Protein AF-A0A529M0B2-F1 (afdb_monomer)

Radius of gyration: 31.87 Å; Cα contacts (8 Å, |Δi|>4): 36; chains: 1; bounding box: 82×47×71 Å

Secondary structure (DSSP, 8-state):
-HHHHHHHHHHHTTS-------HHHHHHHHHHHHHHHHHHHHHHHHHHHHHHHHHHTB---TTSSS-GGGGGGGB-TTHHHHHHHH-HHHHHHHHHHHHHHHHHHHHHHH-

Sequence (111 aa):
MSAVTAMTSKDEMKAVGAKPVSRDEGARLGFRLTLPAQILVLFISAFPLLMQLYISVTDWSPLSGTGWWNAWSMWNSFANYTDLAADARFWSALKRTVIVMIVCVPAEFLL

Foldseek 3Di:
DPPVVVVVVVVVVVPPPPPPPPVVVVVVVVCVVCVVVVVVVCCVPVVVVVLCVLLQQFPDDPPPPDDSVPRVVRGDRNPSVVVLVPDPVNVVVVVVVVVCCVVVVVVVVVD

Solvent-accessible surface area (backbone atoms only — not comparable to full-atom values): 6600 Å² total; per-residue (Å²): 126,74,71,64,64,59,50,54,57,60,58,59,68,65,65,79,62,76,73,74,76,52,70,63,58,56,52,53,50,54,47,63,70,43,43,66,58,50,51,49,56,48,44,72,51,48,51,56,52,53,50,51,54,60,41,58,44,22,76,56,47,96,82,66,84,56,62,74,90,59,29,73,84,38,58,45,87,44,46,63,55,56,54,52,72,70,34,65,65,52,54,54,51,51,51,51,53,50,50,48,49,66,50,49,56,56,50,66,74,73,109

pLDDT: mean 84.33, std 17.37, range [43.88, 98.06]

Mean predicted aligned error: 12.14 Å

Structure (mmCIF, N/CA/C/O backbone):
data_AF-A0A529M0B2-F1
#
_entry.id   AF-A0A529M0B2-F1
#
loop_
_atom_site.group_PDB
_atom_site.id
_atom_site.type_symbol
_atom_site.label_atom_id
_atom_site.label_alt_id
_atom_site.label_comp_id
_atom_site.label_asym_id
_atom_site.label_entity_id
_atom_site.label_seq_id
_atom_site.pdbx_PDB_ins_code
_atom_site.Cartn_x
_atom_site.Cartn_y
_atom_site.Cartn_z
_atom_site.occupancy
_atom_site.B_iso_or_equiv
_atom_site.auth_seq_id
_atom_site.auth_comp_id
_atom_site.auth_asym_id
_atom_site.auth_atom_id
_atom_site.pdbx_PDB_model_num
ATOM 1 N N . MET A 1 1 ? -63.550 13.659 53.365 1.00 49.03 1 MET A N 1
ATOM 2 C CA . MET A 1 1 ? -62.137 13.400 53.721 1.00 49.03 1 MET A CA 1
ATOM 3 C C . MET A 1 1 ? -61.489 12.286 52.885 1.00 49.03 1 MET A C 1
ATO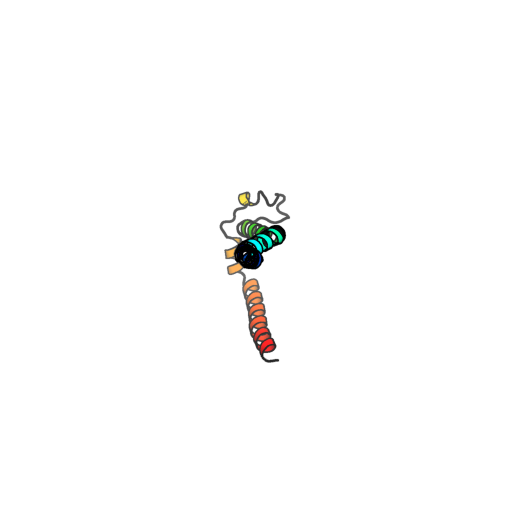M 5 O O . MET A 1 1 ? -60.309 12.408 52.614 1.00 49.03 1 MET A O 1
ATOM 9 N N . SER A 1 2 ? -62.208 11.259 52.400 1.00 54.31 2 SER A N 1
ATOM 10 C CA . SER A 1 2 ? -61.583 10.113 51.689 1.00 54.31 2 SER A CA 1
ATOM 11 C C . SER A 1 2 ? -61.277 10.284 50.191 1.00 54.31 2 SER A C 1
ATOM 13 O O . SER A 1 2 ? -60.594 9.441 49.621 1.00 54.31 2 SER A O 1
ATOM 15 N N . ALA A 1 3 ? -61.758 11.342 49.530 1.00 49.34 3 ALA A N 1
ATOM 16 C CA . ALA A 1 3 ? -61.516 11.545 48.092 1.00 49.34 3 ALA A CA 1
ATOM 17 C C . ALA A 1 3 ? -60.148 12.188 47.787 1.00 49.34 3 ALA A C 1
ATOM 19 O O . ALA A 1 3 ? -59.592 11.969 46.717 1.00 49.34 3 ALA A O 1
ATOM 20 N N . VAL A 1 4 ? -59.585 12.941 48.740 1.00 50.78 4 VAL A N 1
ATOM 21 C CA . VAL A 1 4 ? -58.299 13.639 48.569 1.00 50.78 4 VAL A CA 1
ATOM 22 C C . VAL A 1 4 ? -57.127 12.659 48.691 1.00 50.78 4 VAL A C 1
ATOM 24 O O . VAL A 1 4 ? -56.188 12.727 47.910 1.00 50.78 4 VAL A O 1
ATOM 27 N N . THR A 1 5 ? -57.221 11.671 49.586 1.00 51.66 5 THR A N 1
ATOM 28 C CA . THR A 1 5 ? -56.165 10.667 49.819 1.00 51.66 5 THR A CA 1
ATOM 29 C C . THR A 1 5 ? -56.001 9.674 48.658 1.00 51.66 5 THR A C 1
ATOM 31 O O . THR A 1 5 ? -54.904 9.177 48.421 1.00 51.66 5 THR A O 1
ATOM 34 N N . ALA A 1 6 ? -57.067 9.405 47.895 1.00 50.69 6 ALA A N 1
ATOM 35 C CA . ALA A 1 6 ? -57.019 8.512 46.732 1.00 50.69 6 ALA A CA 1
ATOM 36 C C . ALA A 1 6 ? -56.411 9.174 45.480 1.00 50.69 6 ALA A C 1
ATOM 38 O O . ALA A 1 6 ? -55.880 8.480 44.612 1.00 50.69 6 ALA A O 1
ATOM 39 N N . MET A 1 7 ? -56.469 10.507 45.389 1.00 49.72 7 MET A N 1
ATOM 40 C CA . MET A 1 7 ? -55.897 11.269 44.275 1.00 49.72 7 MET A CA 1
ATOM 41 C C . MET A 1 7 ? -54.367 11.345 44.386 1.00 49.72 7 MET A C 1
ATOM 43 O O . MET A 1 7 ? -53.673 11.084 43.408 1.00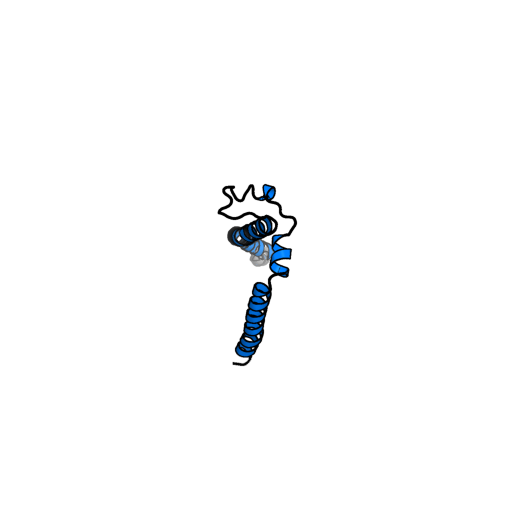 49.72 7 MET A O 1
ATOM 47 N N . THR A 1 8 ? -53.836 11.542 45.599 1.00 53.09 8 THR A N 1
ATOM 48 C CA . THR A 1 8 ? -52.386 11.611 45.852 1.00 53.09 8 THR A CA 1
ATOM 49 C C . THR A 1 8 ? -51.665 10.303 45.509 1.00 53.09 8 THR A C 1
ATOM 51 O O . THR A 1 8 ? -50.601 10.321 44.902 1.00 53.09 8 THR A O 1
ATOM 54 N N . SER A 1 9 ? -52.272 9.147 45.802 1.00 52.34 9 SER A N 1
ATOM 55 C CA . SER A 1 9 ? -51.665 7.836 45.513 1.00 52.34 9 SER A CA 1
ATOM 56 C C . SER A 1 9 ? -51.576 7.528 44.011 1.00 52.34 9 SER A C 1
ATOM 58 O O . SER A 1 9 ? -50.637 6.866 43.566 1.00 52.34 9 SER A O 1
ATOM 60 N N . LYS A 1 10 ? -52.525 8.028 43.2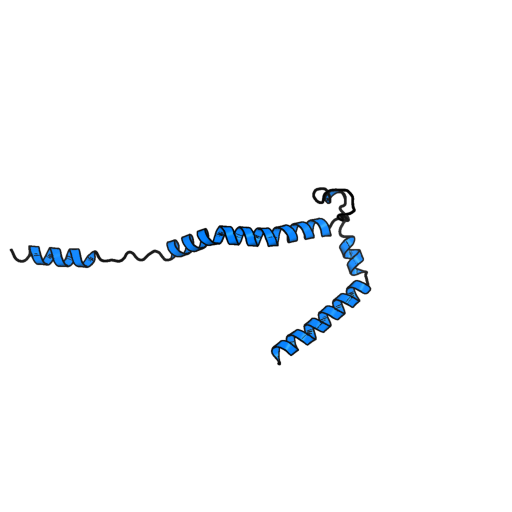08 1.00 50.09 10 LYS A N 1
ATOM 61 C CA . LYS A 1 10 ? -52.569 7.779 41.760 1.00 50.09 10 LYS A CA 1
ATOM 62 C C . LYS A 1 10 ? -51.620 8.689 40.980 1.00 50.09 10 LYS A C 1
ATOM 64 O O . LYS A 1 10 ? -51.096 8.266 39.947 1.00 50.09 10 LYS A O 1
ATOM 69 N N . ASP A 1 11 ? -51.377 9.890 41.496 1.00 50.28 11 ASP A N 1
ATOM 70 C CA . ASP A 1 11 ? -50.427 10.840 40.921 1.00 50.28 11 ASP A CA 1
ATOM 71 C C . ASP A 1 11 ? -48.975 10.502 41.298 1.00 50.28 11 ASP A C 1
ATOM 73 O O . ASP A 1 11 ? -48.092 10.581 40.443 1.00 50.28 11 ASP A O 1
ATOM 77 N N . GLU A 1 12 ? -48.720 10.000 42.513 1.00 50.00 12 GLU A N 1
ATOM 78 C CA . GLU A 1 12 ? -47.372 9.571 42.918 1.00 50.00 12 GLU A CA 1
ATOM 79 C C . GLU A 1 12 ? -46.920 8.270 42.235 1.00 50.00 12 GLU A C 1
ATOM 81 O O . GLU A 1 12 ? -45.756 8.143 41.848 1.00 50.00 12 GLU A O 1
ATOM 86 N N . MET A 1 13 ? -47.831 7.324 41.973 1.00 46.19 13 MET A N 1
ATOM 87 C CA . MET A 1 13 ? -47.474 6.062 41.304 1.00 46.19 13 MET A CA 1
ATOM 88 C C . MET A 1 13 ? -47.154 6.235 39.807 1.00 46.19 13 MET A C 1
ATOM 90 O O . MET A 1 13 ? -46.576 5.347 39.182 1.00 46.19 13 MET A O 1
ATOM 94 N N . LYS A 1 14 ? -47.483 7.394 39.222 1.00 43.88 14 LYS A N 1
ATOM 95 C CA . LYS A 1 14 ? -47.174 7.735 37.825 1.00 43.88 14 LYS A CA 1
ATOM 96 C C . LYS A 1 14 ? -45.766 8.320 37.642 1.00 43.88 14 LYS A C 1
ATOM 98 O O . LYS A 1 14 ? -45.311 8.455 36.508 1.00 43.88 14 LYS A O 1
ATOM 103 N N . ALA A 1 15 ? -45.081 8.660 38.737 1.00 47.47 15 ALA A N 1
ATOM 104 C CA . ALA A 1 15 ? -43.808 9.379 38.719 1.00 47.47 15 ALA A CA 1
ATOM 105 C C . ALA A 1 15 ? -42.561 8.476 38.726 1.00 47.47 15 ALA A C 1
ATOM 107 O O . ALA A 1 15 ? -41.457 8.972 38.514 1.00 47.47 15 ALA A O 1
ATOM 108 N N . VAL A 1 16 ? -42.703 7.152 38.865 1.00 51.00 16 VAL A N 1
ATOM 109 C CA . VAL A 1 16 ? -41.588 6.197 38.675 1.00 51.00 16 VAL A CA 1
ATOM 110 C C . VAL A 1 16 ? -41.483 5.799 37.197 1.00 51.00 16 VAL A C 1
ATOM 112 O O . VAL A 1 16 ? -41.287 4.646 36.822 1.00 51.00 16 VAL A O 1
ATOM 115 N N . GLY A 1 17 ? -41.647 6.778 36.310 1.00 50.19 17 GLY A N 1
ATOM 116 C CA . GLY A 1 17 ? -41.242 6.646 34.923 1.00 50.19 17 GLY A CA 1
ATOM 117 C C . GLY A 1 17 ? -39.728 6.750 34.888 1.00 50.19 17 GLY A C 1
ATOM 118 O O . GLY A 1 17 ? -39.199 7.857 34.810 1.00 50.19 17 GLY A O 1
ATOM 119 N N . ALA A 1 18 ? -39.028 5.617 34.979 1.00 57.00 18 ALA A N 1
ATOM 120 C CA . ALA A 1 18 ? -37.622 5.553 34.612 1.00 57.00 18 ALA A CA 1
ATOM 121 C C . ALA A 1 18 ? -37.503 6.167 33.212 1.00 57.00 18 ALA A C 1
ATOM 123 O O . ALA A 1 18 ? -37.961 5.576 32.233 1.00 57.00 18 ALA A O 1
ATOM 124 N N . LYS A 1 19 ? -36.990 7.405 33.140 1.00 55.16 19 LYS A N 1
ATOM 125 C CA . LYS A 1 19 ? -36.764 8.113 31.879 1.00 55.16 19 LYS A CA 1
ATOM 126 C C . LYS A 1 19 ? -35.983 7.143 30.998 1.00 55.16 19 LYS A C 1
ATOM 128 O O . LYS A 1 19 ? -34.892 6.745 31.415 1.00 55.16 19 LYS A O 1
ATOM 133 N N . PRO A 1 20 ? -36.518 6.711 29.844 1.00 52.41 20 PRO A N 1
ATOM 134 C CA . PRO A 1 20 ? -35.763 5.840 28.969 1.00 52.41 20 PRO A CA 1
ATOM 135 C C . PRO A 1 20 ? -34.519 6.633 28.589 1.00 52.41 20 PRO A C 1
ATOM 137 O O . PRO A 1 20 ? -34.637 7.679 27.950 1.00 52.41 20 PRO A O 1
ATOM 140 N N . VAL A 1 21 ? -33.346 6.191 29.056 1.00 60.59 21 VAL A N 1
ATOM 141 C CA . VAL A 1 21 ? -32.064 6.703 28.568 1.00 60.59 21 VAL A CA 1
ATOM 142 C C . VAL A 1 21 ? -32.175 6.614 27.057 1.00 60.59 21 VAL A C 1
ATOM 144 O O . VAL A 1 21 ? -32.362 5.521 26.512 1.00 60.59 21 VAL A O 1
ATOM 147 N N . SER A 1 22 ? -32.216 7.770 26.397 1.00 65.94 22 SER A N 1
ATOM 148 C CA . SER A 1 22 ? -32.424 7.815 24.961 1.00 65.94 22 SER A CA 1
ATOM 149 C C . SER A 1 22 ? -31.299 6.980 24.346 1.00 65.94 22 SER A C 1
ATOM 151 O O . SER A 1 22 ? -30.126 7.169 24.671 1.00 65.94 22 SER A O 1
ATOM 153 N N . ARG A 1 23 ? -31.635 5.973 23.527 1.00 65.50 23 ARG A N 1
ATOM 154 C CA . ARG A 1 23 ? -30.631 5.100 22.881 1.00 65.50 23 ARG A CA 1
ATOM 155 C C . ARG A 1 23 ? -29.519 5.921 22.198 1.00 65.50 23 ARG A C 1
ATOM 157 O O . ARG A 1 23 ? -28.372 5.481 22.154 1.00 65.50 23 ARG A O 1
ATOM 164 N N . ASP A 1 24 ? -29.859 7.131 21.756 1.00 69.31 24 ASP A N 1
ATOM 165 C CA . ASP A 1 24 ? -28.960 8.131 21.179 1.00 69.31 24 ASP A CA 1
ATOM 166 C C . ASP A 1 24 ? -27.884 8.661 22.136 1.00 69.31 24 ASP A C 1
ATOM 168 O O . ASP A 1 24 ? -26.745 8.860 21.713 1.00 69.31 24 ASP A O 1
ATOM 172 N N . GLU A 1 25 ? -28.187 8.888 23.416 1.00 71.44 25 GLU A N 1
ATOM 173 C CA . GLU A 1 25 ? -27.191 9.360 24.387 1.00 71.44 25 GLU A CA 1
ATOM 174 C C . GLU A 1 25 ? -26.133 8.290 24.664 1.00 71.44 25 GLU A C 1
ATOM 176 O O . GLU A 1 25 ? -24.939 8.593 24.663 1.00 71.44 25 GLU A O 1
ATOM 181 N N . GLY A 1 26 ? -26.552 7.029 24.806 1.00 74.00 26 GLY A N 1
ATOM 182 C CA . GLY A 1 26 ? -25.638 5.896 24.969 1.00 74.00 26 GLY A CA 1
ATOM 183 C C . GLY A 1 26 ? -24.718 5.706 23.758 1.00 74.00 26 GLY A C 1
ATOM 184 O O . GLY A 1 26 ? -23.506 5.558 23.919 1.00 74.00 26 GLY A O 1
ATOM 185 N N . ALA A 1 27 ? -25.264 5.791 22.540 1.00 75.38 27 ALA A N 1
ATOM 186 C CA . ALA A 1 27 ? -24.482 5.700 21.305 1.00 75.38 27 ALA A CA 1
ATOM 187 C C . ALA A 1 27 ? -23.493 6.871 21.148 1.00 75.38 27 ALA A C 1
ATOM 189 O O . ALA A 1 27 ? -22.332 6.666 20.794 1.00 75.38 27 ALA A O 1
ATOM 190 N N . ARG A 1 28 ? -23.915 8.102 21.470 1.00 74.56 28 ARG A N 1
ATOM 191 C CA . ARG A 1 28 ? -23.055 9.298 21.432 1.00 74.56 28 ARG A CA 1
ATOM 192 C C . ARG A 1 28 ? -21.932 9.248 22.465 1.00 74.56 28 ARG A C 1
ATOM 194 O O . ARG A 1 28 ? -20.825 9.698 22.170 1.00 74.56 28 ARG A O 1
ATOM 201 N N . LEU A 1 29 ? -22.197 8.711 23.655 1.00 77.44 29 LEU A N 1
ATOM 202 C CA . LEU A 1 29 ? -21.181 8.500 24.687 1.00 77.44 29 LEU A CA 1
ATOM 203 C C . LEU A 1 29 ? -20.181 7.421 24.256 1.00 77.44 29 LEU A C 1
ATOM 205 O O . LEU A 1 29 ? -18.980 7.675 24.288 1.00 77.44 29 LEU A O 1
ATOM 209 N N . GLY A 1 30 ? -20.654 6.275 23.754 1.00 81.81 30 GLY A N 1
ATOM 210 C CA . GLY A 1 30 ? -19.787 5.223 23.210 1.00 81.81 30 GLY A CA 1
ATOM 211 C C . GLY A 1 30 ? -18.905 5.712 22.055 1.00 81.81 30 GLY A C 1
ATOM 212 O O . GLY A 1 30 ? -17.708 5.421 22.013 1.00 81.81 30 GLY A O 1
ATOM 213 N N . PHE A 1 31 ? -19.453 6.535 21.160 1.00 85.06 31 PHE A N 1
ATOM 214 C CA . PHE A 1 31 ? -18.690 7.144 20.071 1.00 85.06 31 PHE A CA 1
ATOM 215 C C . PHE A 1 31 ? -17.612 8.112 20.578 1.00 85.06 31 PHE A C 1
ATOM 217 O O . PHE A 1 31 ? -16.463 8.030 20.160 1.00 85.06 31 PHE A O 1
ATOM 224 N N . ARG A 1 32 ? -17.932 8.993 21.533 1.00 87.81 32 ARG A N 1
ATOM 225 C CA . ARG A 1 32 ? -16.952 9.930 22.120 1.00 87.81 32 ARG A CA 1
ATOM 226 C C . ARG A 1 32 ? -15.830 9.231 22.879 1.00 87.81 32 ARG A C 1
ATOM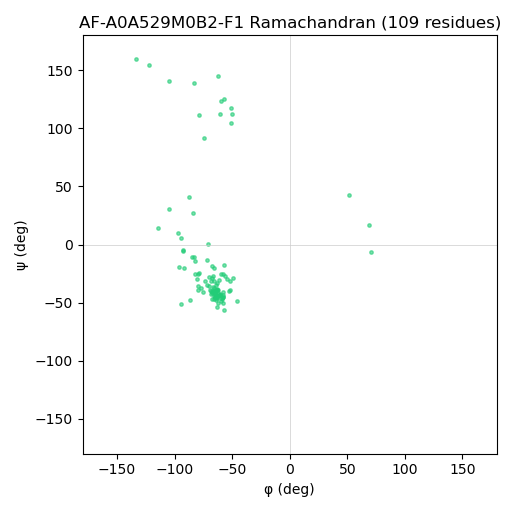 228 O O . ARG A 1 32 ? -14.699 9.704 22.843 1.00 87.81 32 ARG A O 1
ATOM 235 N N . LEU A 1 33 ? -16.135 8.117 23.538 1.00 91.19 33 LEU A N 1
ATOM 236 C CA . LEU A 1 33 ? -15.144 7.328 24.271 1.00 91.19 33 LEU A CA 1
ATOM 237 C C . LEU A 1 33 ? -14.215 6.542 23.335 1.00 91.19 33 LEU A C 1
ATOM 239 O O . LEU A 1 33 ? -13.047 6.350 23.659 1.00 91.19 33 LEU A O 1
ATOM 243 N N . THR A 1 34 ? -14.704 6.121 22.166 1.00 93.44 34 THR A N 1
ATOM 244 C CA . THR A 1 34 ? -13.910 5.370 21.173 1.00 93.44 34 THR A CA 1
ATOM 245 C C . THR A 1 34 ? -13.217 6.257 20.141 1.00 93.44 34 THR A C 1
ATOM 247 O O . THR A 1 34 ? -12.221 5.838 19.555 1.00 93.44 34 THR A O 1
ATOM 250 N N . LEU A 1 35 ? -13.679 7.496 19.961 1.00 93.62 35 LEU A N 1
ATOM 251 C CA . LEU A 1 35 ? -13.098 8.501 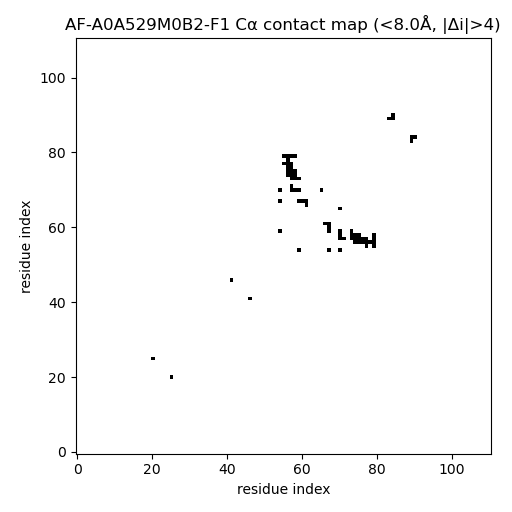19.070 1.00 93.62 35 LEU A CA 1
ATOM 252 C C . LEU A 1 35 ? -11.565 8.636 19.159 1.00 93.62 35 LEU A C 1
ATOM 254 O O . LEU A 1 35 ? -10.931 8.596 18.106 1.00 93.62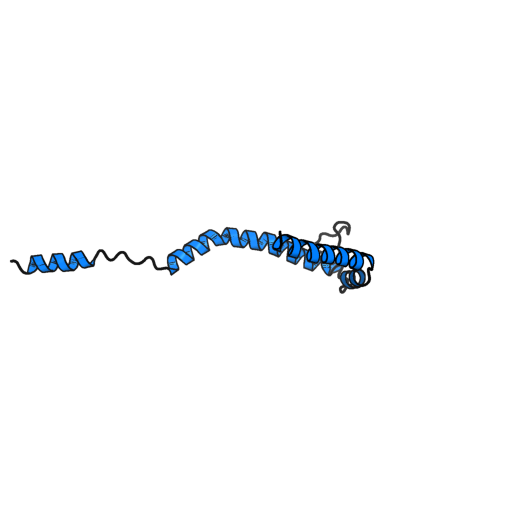 35 LEU A O 1
ATOM 258 N N . PRO A 1 36 ? -10.923 8.755 20.341 1.00 93.81 36 PRO A N 1
ATOM 259 C CA . PRO A 1 36 ? -9.464 8.876 20.402 1.00 93.81 36 PRO A CA 1
ATOM 260 C C . PRO A 1 36 ? -8.749 7.630 19.863 1.00 93.81 36 PRO A C 1
ATOM 262 O O . PRO A 1 36 ? -7.761 7.753 19.141 1.00 93.81 36 PRO A O 1
ATOM 265 N N . ALA A 1 37 ? -9.275 6.435 20.148 1.00 95.69 37 ALA A N 1
ATOM 266 C CA . ALA A 1 37 ? -8.735 5.192 19.608 1.00 95.69 37 ALA A CA 1
ATOM 267 C C . ALA A 1 37 ? -8.945 5.101 18.088 1.00 95.69 37 ALA A C 1
ATOM 269 O O . ALA A 1 37 ? -8.031 4.713 17.367 1.00 95.69 37 ALA A O 1
ATOM 270 N N . GLN A 1 38 ? -10.114 5.511 17.587 1.00 95.56 38 GLN A N 1
ATOM 271 C CA . GLN A 1 38 ? -10.405 5.544 16.150 1.00 95.56 38 GLN A CA 1
ATOM 272 C C . GLN A 1 38 ? -9.476 6.502 15.402 1.00 95.56 38 GLN A C 1
ATOM 274 O O . GLN A 1 38 ? -8.919 6.121 14.378 1.00 95.56 38 GLN A O 1
ATOM 279 N N . ILE A 1 39 ? -9.270 7.715 15.925 1.00 96.75 39 ILE A N 1
ATOM 280 C CA . ILE A 1 39 ? -8.351 8.699 15.338 1.00 96.75 39 ILE A CA 1
ATOM 281 C C . ILE A 1 39 ? -6.930 8.143 15.320 1.00 96.75 39 ILE A C 1
ATOM 283 O O . ILE A 1 39 ? -6.251 8.266 14.306 1.00 96.75 39 ILE A O 1
ATOM 287 N N . LEU A 1 40 ? -6.489 7.503 16.406 1.00 96.81 40 LEU A N 1
ATOM 288 C CA . LEU A 1 40 ? -5.162 6.903 16.468 1.00 96.81 40 LEU A CA 1
ATOM 289 C C . LEU A 1 40 ? -4.997 5.790 15.426 1.00 96.81 40 LEU A C 1
ATOM 291 O O . LEU A 1 40 ? -4.037 5.825 14.664 1.00 96.81 40 LEU A O 1
ATOM 295 N N . VAL A 1 41 ? -5.938 4.841 15.352 1.00 96.75 41 VAL A N 1
ATOM 296 C CA . VAL A 1 41 ? -5.913 3.738 14.372 1.00 96.75 41 VAL A CA 1
ATOM 297 C C . VAL A 1 41 ? -5.940 4.274 12.941 1.00 96.75 41 VAL A C 1
ATOM 299 O O . VAL A 1 41 ? -5.182 3.815 12.084 1.00 96.75 41 VAL A O 1
ATOM 302 N N . LEU A 1 42 ? -6.782 5.271 12.678 1.00 96.81 42 LEU A N 1
ATOM 303 C CA . LEU A 1 42 ? -6.867 5.911 11.372 1.00 96.81 42 LEU A CA 1
ATOM 304 C C . LEU A 1 42 ? -5.570 6.649 11.035 1.00 96.81 42 LEU A C 1
ATOM 306 O O . LEU A 1 42 ? -5.086 6.533 9.918 1.00 96.81 42 LEU A O 1
ATOM 310 N N . PHE A 1 43 ? -4.960 7.343 11.993 1.00 97.56 43 PHE A N 1
ATOM 311 C CA . PHE A 1 43 ? -3.687 8.022 11.787 1.00 97.56 43 PHE A CA 1
ATOM 312 C C . PHE A 1 43 ? -2.564 7.029 11.475 1.00 97.56 43 PHE A C 1
ATOM 314 O O . PHE A 1 43 ? -1.926 7.159 10.436 1.00 97.56 43 PHE A O 1
ATOM 321 N N . ILE A 1 44 ? -2.350 6.004 12.308 1.00 97.06 44 ILE A N 1
ATOM 322 C CA . ILE A 1 44 ? -1.246 5.045 12.110 1.00 97.06 44 ILE A CA 1
ATOM 323 C C . ILE A 1 44 ? -1.397 4.197 10.843 1.00 97.06 44 ILE A C 1
ATOM 325 O O . ILE A 1 44 ? -0.410 3.632 10.391 1.00 97.06 44 ILE A O 1
ATOM 329 N N . SER A 1 45 ? -2.605 4.079 10.285 1.00 96.94 45 SER A N 1
ATOM 330 C CA . SER A 1 45 ? -2.853 3.349 9.037 1.00 96.94 45 SER A CA 1
ATOM 331 C C . SER A 1 45 ? -2.825 4.274 7.823 1.00 96.94 45 SER A C 1
ATOM 333 O O . SER A 1 45 ? -2.085 4.025 6.877 1.00 96.94 45 SER A O 1
ATOM 335 N N . ALA A 1 46 ? -3.577 5.375 7.846 1.00 97.50 46 ALA A N 1
ATOM 336 C CA . ALA A 1 46 ? -3.674 6.290 6.716 1.00 97.50 46 ALA A CA 1
ATOM 337 C C . ALA A 1 46 ? -2.373 7.062 6.484 1.00 97.50 46 ALA A C 1
ATOM 339 O O . ALA A 1 46 ? -1.977 7.242 5.336 1.00 97.50 46 ALA A O 1
ATOM 340 N N . PHE A 1 47 ? -1.683 7.490 7.546 1.00 96.69 47 PHE A N 1
ATOM 341 C CA . PHE A 1 47 ? -0.435 8.240 7.414 1.00 96.69 47 PHE A CA 1
ATOM 342 C C . PHE A 1 47 ? 0.639 7.481 6.613 1.00 96.69 47 PHE A C 1
ATOM 344 O O . PHE A 1 47 ? 1.086 8.024 5.599 1.00 96.69 47 PHE A O 1
ATOM 351 N N . PRO A 1 48 ? 1.046 6.244 6.977 1.00 96.06 48 PRO A N 1
ATOM 352 C CA . PRO A 1 48 ? 2.044 5.523 6.193 1.00 96.06 48 PRO A CA 1
ATOM 353 C C . PRO A 1 48 ? 1.536 5.160 4.796 1.00 96.06 48 PRO A C 1
ATOM 355 O O . PRO A 1 48 ? 2.332 5.166 3.866 1.00 96.06 48 PRO A O 1
ATOM 358 N N . LEU A 1 49 ? 0.236 4.906 4.606 1.00 96.81 49 LEU A N 1
ATOM 359 C CA . LEU A 1 49 ? -0.321 4.638 3.275 1.00 96.81 49 LEU A CA 1
ATOM 360 C C . LEU A 1 49 ? -0.199 5.849 2.343 1.00 96.81 49 LEU A C 1
ATOM 362 O O . LEU A 1 49 ? 0.238 5.708 1.202 1.00 96.81 49 LEU A O 1
ATOM 366 N N . LEU A 1 50 ? -0.549 7.042 2.828 1.00 96.12 50 LEU A N 1
ATOM 367 C CA . LEU A 1 50 ? -0.428 8.282 2.059 1.00 96.12 50 LEU A CA 1
ATOM 368 C C . LEU A 1 50 ? 1.035 8.622 1.774 1.00 96.12 50 LEU A C 1
ATOM 370 O O . LEU A 1 50 ? 1.366 9.029 0.663 1.00 96.12 50 LEU A O 1
ATOM 374 N N . MET A 1 51 ? 1.914 8.417 2.754 1.00 94.81 51 MET A N 1
ATOM 375 C CA . MET A 1 51 ? 3.353 8.616 2.594 1.00 94.81 51 MET A CA 1
ATOM 376 C C . MET A 1 51 ? 3.950 7.634 1.573 1.00 94.81 51 MET A C 1
ATOM 378 O O . MET A 1 51 ? 4.679 8.058 0.678 1.00 94.81 51 MET A O 1
ATOM 382 N N . GLN A 1 52 ? 3.574 6.354 1.633 1.00 94.44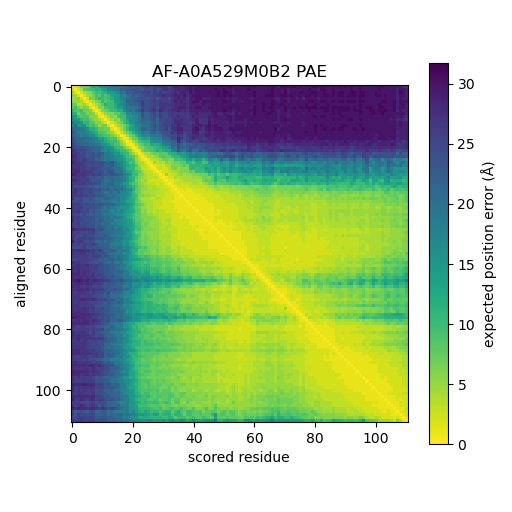 52 GLN A N 1
ATOM 383 C CA . GLN A 1 52 ? 3.989 5.336 0.668 1.00 94.44 52 GLN A CA 1
ATOM 384 C C . GLN A 1 52 ? 3.518 5.685 -0.747 1.00 94.44 52 GLN A C 1
ATOM 386 O O . GLN A 1 52 ? 4.289 5.557 -1.697 1.00 94.44 52 GLN A O 1
ATOM 391 N N . LEU A 1 53 ? 2.274 6.153 -0.892 1.00 94.50 53 LEU A N 1
ATOM 392 C CA . LEU A 1 53 ? 1.724 6.580 -2.177 1.00 94.50 53 LEU A CA 1
ATOM 393 C C . LEU A 1 53 ? 2.472 7.805 -2.715 1.00 94.50 53 LEU A C 1
ATOM 395 O O . LEU A 1 53 ? 2.873 7.808 -3.875 1.00 94.50 53 LEU A O 1
ATOM 399 N N . TYR A 1 54 ? 2.728 8.809 -1.877 1.00 93.75 54 TYR A N 1
ATOM 400 C CA . TYR A 1 54 ? 3.500 9.990 -2.264 1.00 93.75 54 TYR A CA 1
ATOM 401 C C . TYR A 1 54 ? 4.909 9.631 -2.753 1.00 93.75 54 TYR A C 1
ATOM 403 O O . TYR A 1 54 ? 5.327 10.107 -3.804 1.00 93.75 54 TYR A O 1
ATOM 411 N N . ILE A 1 55 ? 5.616 8.744 -2.047 1.00 94.19 55 ILE A N 1
ATOM 412 C CA . ILE A 1 55 ? 6.961 8.321 -2.454 1.00 94.19 55 ILE A CA 1
ATOM 413 C C . ILE A 1 55 ? 6.916 7.446 -3.710 1.00 94.19 55 ILE A C 1
ATOM 415 O O . ILE A 1 55 ? 7.785 7.577 -4.562 1.00 94.19 55 ILE A O 1
ATOM 419 N N . SER A 1 56 ? 5.900 6.594 -3.879 1.00 94.12 56 SER A N 1
ATOM 420 C CA . SER A 1 56 ? 5.822 5.655 -5.010 1.00 94.12 56 SER A CA 1
ATOM 421 C C . SER A 1 56 ? 5.808 6.310 -6.399 1.00 94.12 56 SER A C 1
ATOM 423 O O . SER A 1 56 ? 6.240 5.692 -7.371 1.00 94.12 56 SER A O 1
ATOM 425 N N . VAL A 1 57 ? 5.363 7.566 -6.496 1.00 94.12 57 VAL A N 1
ATOM 426 C CA . VAL A 1 57 ? 5.337 8.371 -7.735 1.00 94.12 57 VAL A CA 1
ATOM 427 C C . VAL A 1 57 ? 6.575 9.265 -7.902 1.00 94.12 57 VAL A C 1
ATOM 429 O O . VAL A 1 57 ? 6.657 10.076 -8.825 1.00 94.12 57 VAL A O 1
ATOM 432 N N . THR A 1 58 ? 7.544 9.129 -7.000 1.00 93.88 58 THR A N 1
ATOM 433 C CA . THR A 1 58 ? 8.816 9.857 -7.010 1.00 93.88 58 THR A CA 1
ATOM 434 C C . THR A 1 58 ? 9.979 8.873 -7.033 1.00 93.88 58 THR A C 1
ATOM 436 O O . THR A 1 58 ? 9.861 7.748 -6.556 1.00 93.88 58 THR A O 1
ATOM 439 N N . ASP A 1 59 ? 11.130 9.291 -7.545 1.00 92.69 59 ASP A N 1
ATOM 440 C CA . ASP A 1 59 ? 12.364 8.491 -7.528 1.00 92.69 59 ASP A CA 1
ATOM 441 C C . ASP A 1 59 ? 13.129 8.628 -6.191 1.00 92.69 59 ASP A C 1
ATOM 443 O O . ASP A 1 59 ? 14.356 8.569 -6.110 1.00 92.69 59 ASP A O 1
ATOM 447 N N . TRP A 1 60 ? 12.403 8.916 -5.108 1.00 94.62 60 TRP A N 1
ATOM 448 C CA . TRP A 1 60 ? 13.001 9.202 -3.812 1.00 94.62 60 TRP A CA 1
ATOM 449 C C . TRP A 1 60 ? 13.331 7.921 -3.044 1.00 94.62 60 TRP A C 1
ATOM 451 O O . TRP A 1 60 ? 12.528 6.993 -2.950 1.00 94.62 60 TRP A O 1
ATOM 461 N N . SER A 1 61 ? 14.492 7.919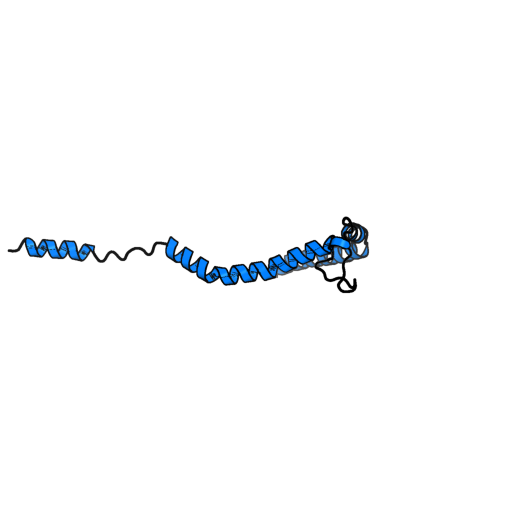 -2.393 1.00 89.94 61 SER A N 1
ATOM 462 C CA . SER A 1 61 ? 14.909 6.895 -1.443 1.00 89.94 61 SER A CA 1
ATOM 463 C C . SER A 1 61 ? 15.475 7.548 -0.176 1.00 89.94 61 SER A C 1
ATOM 465 O O . SER A 1 61 ? 15.960 8.681 -0.232 1.00 89.94 61 SER A O 1
ATOM 467 N N . PRO A 1 62 ? 15.528 6.837 0.965 1.00 88.69 62 PRO A N 1
ATOM 468 C CA . PRO A 1 62 ? 16.192 7.340 2.173 1.00 88.69 62 PRO A CA 1
ATOM 469 C C . PRO A 1 62 ? 17.671 7.708 1.971 1.00 88.69 62 PRO A C 1
ATOM 471 O O . PRO A 1 62 ? 18.246 8.424 2.787 1.00 88.69 62 PRO A O 1
ATOM 474 N N . LEU A 1 63 ? 18.286 7.216 0.891 1.00 89.75 63 LEU A N 1
ATOM 475 C CA . LEU A 1 63 ? 19.674 7.473 0.517 1.00 89.75 63 LEU A CA 1
ATOM 476 C C . LEU A 1 63 ? 19.824 8.662 -0.443 1.00 89.75 63 LEU A C 1
ATOM 478 O O . LEU A 1 63 ? 20.946 9.065 -0.732 1.00 89.75 63 LEU A O 1
ATOM 482 N N . SER A 1 64 ? 18.722 9.261 -0.902 1.00 86.69 64 SER A N 1
ATOM 483 C CA . SER A 1 64 ? 18.728 10.375 -1.860 1.00 86.69 64 SER A CA 1
ATOM 484 C C . SER A 1 64 ? 19.230 11.699 -1.260 1.00 86.69 64 SER A C 1
ATOM 486 O O . SER A 1 64 ? 19.253 12.715 -1.948 1.00 86.69 64 SER A O 1
ATOM 488 N N . GLY A 1 65 ? 19.612 11.728 0.024 1.00 85.62 65 GLY A N 1
ATOM 489 C CA . GLY A 1 65 ? 20.177 12.903 0.706 1.00 85.62 65 GLY A CA 1
ATOM 490 C C . GLY A 1 65 ? 19.181 14.039 0.973 1.00 85.62 65 GLY A C 1
ATOM 491 O O . GLY A 1 65 ? 19.507 14.996 1.671 1.00 85.62 65 GLY A O 1
ATOM 492 N N . THR A 1 66 ? 17.956 13.931 0.462 1.00 87.81 66 THR A N 1
ATOM 493 C CA . THR A 1 66 ? 16.853 14.864 0.689 1.00 87.81 66 THR A CA 1
ATOM 494 C C . THR A 1 66 ? 15.846 14.246 1.652 1.00 87.81 66 THR A C 1
ATOM 496 O O . THR A 1 66 ? 15.559 13.051 1.597 1.00 87.81 66 THR A O 1
ATOM 499 N N . GLY A 1 67 ? 15.294 15.047 2.566 1.00 89.94 67 GLY A N 1
ATOM 500 C CA . GLY A 1 67 ? 14.193 14.583 3.410 1.00 89.94 67 GLY A CA 1
ATOM 501 C C . GLY A 1 67 ? 12.972 14.238 2.556 1.00 89.94 67 GLY A C 1
ATOM 502 O O . GLY A 1 67 ? 12.698 14.933 1.580 1.00 89.94 67 GLY A O 1
ATOM 503 N N . TRP A 1 68 ? 12.217 13.211 2.950 1.00 89.69 68 TRP A N 1
ATOM 504 C CA . TRP A 1 68 ? 11.038 12.727 2.218 1.00 89.69 68 TRP A CA 1
ATOM 505 C C . TRP A 1 68 ? 10.025 13.834 1.894 1.00 89.69 68 TRP A C 1
ATOM 507 O O . TRP A 1 68 ? 9.408 13.813 0.838 1.00 89.69 68 TRP A O 1
ATOM 517 N N . TRP A 1 69 ? 9.912 14.866 2.736 1.00 90.50 69 TRP A N 1
ATOM 518 C CA . TRP A 1 69 ? 9.082 16.043 2.462 1.00 90.50 69 TRP A CA 1
ATOM 519 C C . TRP A 1 69 ? 9.401 16.741 1.130 1.00 90.50 69 TRP A C 1
ATOM 521 O O . TRP A 1 69 ? 8.500 17.274 0.492 1.00 90.50 69 TRP A O 1
ATOM 531 N N . ASN A 1 70 ? 10.651 16.680 0.667 1.00 92.44 70 ASN A N 1
ATOM 532 C CA . ASN A 1 70 ? 11.105 17.264 -0.597 1.00 92.44 70 ASN A CA 1
ATOM 533 C C . ASN A 1 70 ? 11.147 16.257 -1.762 1.00 92.44 70 ASN A C 1
ATOM 535 O O . ASN A 1 70 ? 11.660 16.589 -2.832 1.00 92.44 70 ASN A O 1
ATOM 539 N N . ALA A 1 71 ? 10.589 15.051 -1.594 1.00 91.19 71 ALA A N 1
ATOM 540 C CA . ALA A 1 71 ? 10.549 14.023 -2.637 1.00 91.19 71 ALA A CA 1
ATOM 541 C C . ALA A 1 71 ? 9.844 14.482 -3.926 1.00 91.19 71 ALA A C 1
ATOM 543 O O . ALA A 1 71 ? 10.182 14.007 -5.004 1.00 91.19 71 ALA A O 1
ATOM 544 N N . TRP A 1 72 ? 8.933 15.460 -3.851 1.00 88.88 72 TRP A N 1
ATOM 545 C CA . TRP A 1 72 ? 8.252 16.050 -5.010 1.00 88.88 72 TRP A CA 1
ATOM 546 C C . TRP A 1 72 ? 9.216 16.616 -6.065 1.00 88.88 72 TRP A C 1
ATOM 548 O O . TRP A 1 72 ? 8.879 16.643 -7.245 1.00 88.88 72 TRP A O 1
ATOM 558 N N . SER A 1 73 ? 10.421 17.034 -5.660 1.00 89.75 73 SER A N 1
ATOM 559 C CA . SER A 1 73 ? 11.469 17.481 -6.589 1.00 89.75 73 SER A CA 1
ATOM 560 C C . SER A 1 73 ? 12.013 16.350 -7.473 1.00 89.75 73 SER A C 1
ATOM 562 O O . SER A 1 73 ? 12.590 16.615 -8.522 1.00 89.75 73 SER A O 1
ATOM 564 N N . MET A 1 74 ? 11.788 15.095 -7.071 1.00 90.44 74 MET A N 1
ATOM 565 C CA . MET A 1 74 ? 12.166 13.864 -7.770 1.00 90.44 74 MET A CA 1
ATOM 566 C C . MET A 1 74 ? 10.954 13.191 -8.432 1.00 90.44 74 MET A C 1
ATOM 568 O O . MET A 1 74 ? 10.884 11.965 -8.520 1.00 90.44 74 MET A O 1
ATOM 572 N N . TRP A 1 75 ? 9.959 13.970 -8.860 1.00 91.81 75 TRP A N 1
ATOM 573 C CA . TRP A 1 75 ? 8.797 13.435 -9.566 1.00 91.81 75 TRP A CA 1
ATOM 574 C C . TRP A 1 75 ? 9.214 12.723 -10.857 1.00 91.81 75 TRP A C 1
ATOM 576 O O . TRP A 1 75 ? 9.831 13.328 -11.733 1.00 91.81 75 TRP A O 1
ATOM 586 N N . ASN A 1 76 ? 8.843 11.449 -11.000 1.00 91.56 76 ASN A N 1
ATOM 587 C CA . ASN A 1 76 ? 9.342 10.595 -12.083 1.00 91.56 76 ASN A CA 1
ATOM 588 C C . ASN A 1 76 ? 8.262 10.150 -13.079 1.00 91.56 76 ASN A C 1
ATOM 590 O O . ASN A 1 76 ? 8.492 9.242 -13.872 1.00 91.56 76 ASN A O 1
ATOM 594 N N . SER A 1 77 ? 7.083 10.782 -13.057 1.00 90.31 77 SER A N 1
ATOM 595 C CA . SER A 1 77 ? 5.987 10.507 -14.002 1.00 90.31 77 SER A CA 1
ATOM 596 C C . SER A 1 77 ? 5.619 9.019 -14.109 1.00 90.31 77 SER A C 1
ATOM 598 O O . SER A 1 77 ? 5.368 8.521 -15.202 1.00 90.31 77 SER A O 1
ATOM 600 N N . PHE A 1 78 ? 5.562 8.324 -12.967 1.00 92.56 78 PHE A N 1
ATOM 601 C CA . PHE A 1 78 ? 5.221 6.899 -12.853 1.00 92.56 78 PHE A CA 1
ATOM 602 C C . PHE A 1 78 ? 6.261 5.917 -13.425 1.00 92.56 78 PHE A C 1
ATOM 604 O O . PHE A 1 78 ? 5.939 4.737 -13.574 1.00 92.56 78 PHE A O 1
ATOM 611 N N . ALA A 1 79 ? 7.503 6.348 -13.671 1.00 93.31 79 ALA A N 1
ATOM 612 C CA . ALA A 1 79 ? 8.577 5.471 -14.154 1.00 93.31 79 ALA A CA 1
ATOM 613 C C . ALA A 1 79 ? 8.763 4.214 -13.278 1.00 93.31 79 ALA A C 1
ATOM 615 O O . ALA A 1 79 ? 8.851 3.103 -13.792 1.00 93.31 79 ALA A O 1
ATOM 616 N N . ASN A 1 80 ? 8.670 4.361 -11.950 1.00 93.25 80 ASN A N 1
ATOM 617 C CA . ASN A 1 80 ? 8.724 3.235 -11.006 1.00 93.25 80 ASN A CA 1
ATOM 618 C C . ASN A 1 80 ? 7.731 2.111 -11.343 1.00 93.25 80 ASN A C 1
ATOM 620 O O . ASN A 1 80 ? 8.031 0.929 -11.186 1.00 93.25 80 ASN A O 1
ATOM 624 N N . TYR A 1 81 ? 6.526 2.473 -11.786 1.00 94.69 81 TYR A N 1
ATOM 625 C CA . TYR A 1 81 ? 5.480 1.508 -12.105 1.00 94.69 81 TYR A CA 1
ATOM 626 C C . TYR A 1 81 ? 5.697 0.871 -13.471 1.00 94.69 81 TYR A C 1
ATOM 628 O O . TYR A 1 81 ? 5.456 -0.326 -13.621 1.00 94.69 81 TYR A O 1
ATOM 636 N N . THR A 1 82 ? 6.147 1.645 -14.461 1.00 94.38 82 THR A N 1
ATOM 637 C CA . THR A 1 82 ? 6.448 1.106 -15.792 1.00 94.38 82 THR A CA 1
ATOM 638 C C . THR A 1 82 ? 7.630 0.147 -15.746 1.00 94.38 82 THR A C 1
ATOM 640 O O . THR A 1 82 ? 7.564 -0.919 -16.354 1.00 94.38 82 THR A O 1
ATOM 643 N N . ASP A 1 83 ? 8.658 0.472 -14.961 1.00 94.69 83 ASP A N 1
ATOM 644 C CA . ASP A 1 83 ? 9.839 -0.372 -14.780 1.00 94.69 83 ASP A CA 1
ATOM 645 C C . ASP A 1 83 ? 9.473 -1.680 -14.073 1.00 94.69 83 ASP A C 1
ATOM 647 O O . ASP A 1 83 ? 9.839 -2.765 -14.528 1.00 94.69 83 ASP A O 1
ATOM 651 N N . LEU A 1 84 ? 8.659 -1.602 -13.014 1.00 94.38 84 LEU A N 1
ATOM 652 C CA . LEU A 1 84 ? 8.164 -2.784 -12.309 1.00 94.38 84 LEU A CA 1
ATOM 653 C C . LEU A 1 84 ? 7.277 -3.664 -13.204 1.00 94.38 84 LEU A C 1
ATOM 655 O O . LEU A 1 84 ? 7.367 -4.889 -13.158 1.00 94.38 84 LEU A O 1
ATOM 659 N N . ALA A 1 85 ? 6.433 -3.052 -14.039 1.00 95.31 85 ALA A N 1
ATOM 660 C CA . ALA A 1 85 ? 5.578 -3.770 -14.980 1.00 95.31 85 ALA A CA 1
ATOM 661 C C . ALA A 1 85 ? 6.377 -4.472 -16.092 1.00 95.31 85 ALA A C 1
ATOM 663 O O . ALA A 1 85 ? 5.934 -5.508 -16.591 1.00 95.31 85 ALA A O 1
ATOM 664 N N . ALA A 1 86 ? 7.546 -3.951 -16.467 1.00 96.69 86 ALA A N 1
ATOM 665 C CA . ALA A 1 86 ? 8.445 -4.591 -17.424 1.00 96.69 86 ALA A CA 1
ATOM 666 C C . ALA A 1 86 ? 9.334 -5.686 -16.793 1.00 96.69 86 ALA A C 1
ATOM 668 O O . ALA A 1 86 ? 9.922 -6.491 -17.520 1.00 96.69 86 ALA A O 1
ATOM 669 N N . ASP A 1 87 ? 9.430 -5.760 -15.461 1.00 97.19 87 ASP A N 1
ATOM 670 C CA . ASP A 1 87 ? 10.334 -6.681 -14.768 1.00 97.19 87 ASP A CA 1
ATOM 671 C C . ASP A 1 87 ? 9.796 -8.127 -14.716 1.00 97.19 87 ASP A C 1
ATOM 673 O O . ASP A 1 87 ? 8.862 -8.475 -13.987 1.00 97.19 87 ASP A O 1
ATOM 677 N N . ALA A 1 88 ? 10.454 -9.035 -15.442 1.00 96.75 88 ALA A N 1
ATOM 678 C CA . ALA A 1 88 ? 10.135 -10.463 -15.434 1.00 96.75 88 ALA A CA 1
ATOM 679 C C . ALA A 1 88 ? 10.293 -11.120 -14.047 1.00 96.75 88 ALA A C 1
ATOM 681 O O . ALA A 1 88 ? 9.584 -12.081 -13.721 1.00 96.75 88 ALA A O 1
ATOM 682 N N . ARG A 1 89 ? 11.209 -10.623 -13.206 1.00 97.31 89 ARG A N 1
ATOM 683 C CA . ARG A 1 89 ? 11.408 -11.122 -11.842 1.00 97.31 89 ARG A CA 1
ATOM 684 C C . ARG A 1 89 ? 10.216 -10.776 -10.960 1.00 97.31 89 ARG A C 1
ATOM 686 O O . ARG A 1 89 ? 9.782 -11.641 -10.195 1.00 97.31 89 ARG A O 1
ATOM 693 N N . PHE A 1 90 ? 9.664 -9.572 -11.107 1.00 96.81 90 PHE A N 1
ATOM 694 C CA . PHE A 1 90 ? 8.438 -9.163 -10.425 1.00 96.81 90 PHE A CA 1
ATOM 695 C C . PHE A 1 90 ? 7.282 -10.111 -10.766 1.00 96.81 90 PHE A C 1
ATOM 697 O O . PHE A 1 90 ? 6.680 -10.693 -9.863 1.00 96.81 90 PHE A O 1
ATOM 704 N N . TRP A 1 91 ? 7.044 -10.383 -12.053 1.00 98.06 91 TRP A N 1
ATOM 705 C CA . TRP A 1 91 ? 5.985 -11.306 -12.482 1.00 98.06 91 TRP A CA 1
ATOM 706 C C . TRP A 1 91 ? 6.201 -12.745 -12.006 1.00 98.06 91 TRP A C 1
ATOM 708 O O . TRP A 1 91 ? 5.251 -13.421 -11.608 1.00 98.06 91 TRP A O 1
ATOM 718 N N . SER A 1 92 ? 7.448 -13.221 -12.002 1.00 97.69 92 SER A N 1
ATOM 719 C CA . SER A 1 92 ? 7.793 -14.545 -11.472 1.00 97.69 92 SER A CA 1
ATOM 720 C C . SER A 1 92 ? 7.494 -14.654 -9.975 1.00 97.69 92 SER A C 1
ATOM 722 O O . SER A 1 92 ? 6.918 -15.651 -9.530 1.00 97.69 92 SER A O 1
ATOM 724 N N . ALA A 1 93 ? 7.839 -13.626 -9.194 1.00 97.69 93 ALA A N 1
ATOM 725 C CA . ALA A 1 93 ? 7.535 -13.568 -7.768 1.00 97.69 93 ALA A CA 1
ATOM 726 C C . ALA A 1 93 ? 6.022 -13.479 -7.518 1.00 97.69 93 ALA A C 1
ATOM 728 O O . ALA A 1 93 ? 5.487 -14.274 -6.747 1.00 97.69 93 ALA A O 1
ATOM 729 N N . LEU A 1 94 ? 5.321 -12.596 -8.235 1.00 97.62 94 LEU A N 1
ATOM 730 C CA . LEU A 1 94 ? 3.871 -12.430 -8.131 1.00 97.62 94 LEU A CA 1
ATOM 731 C C . LEU A 1 94 ? 3.135 -13.739 -8.435 1.00 97.62 94 LEU A C 1
ATOM 733 O O . LEU A 1 94 ? 2.268 -14.156 -7.668 1.00 97.62 94 LEU A O 1
ATOM 737 N N . LYS A 1 95 ? 3.531 -14.441 -9.505 1.00 97.81 95 LYS A N 1
ATOM 738 C CA . LYS A 1 95 ? 2.970 -15.749 -9.865 1.00 97.81 95 LYS A CA 1
ATOM 739 C C . LYS A 1 95 ? 3.131 -16.763 -8.734 1.00 97.81 95 LYS A C 1
ATOM 741 O O . LYS A 1 95 ? 2.190 -17.495 -8.444 1.00 97.81 95 LYS A O 1
ATOM 746 N N . ARG A 1 96 ? 4.300 -16.816 -8.088 1.00 97.94 96 ARG A N 1
ATOM 747 C CA . ARG A 1 96 ? 4.543 -17.724 -6.954 1.00 97.94 96 ARG A CA 1
ATOM 748 C C . ARG A 1 96 ? 3.626 -17.396 -5.779 1.00 97.94 96 ARG A C 1
ATOM 750 O O . ARG A 1 96 ? 3.007 -18.309 -5.248 1.00 97.94 96 ARG A O 1
ATOM 757 N N . THR A 1 97 ? 3.477 -16.120 -5.429 1.00 97.56 97 THR A N 1
ATOM 758 C CA . THR A 1 97 ? 2.563 -15.681 -4.362 1.00 97.56 97 THR A CA 1
ATOM 759 C C . THR A 1 97 ? 1.114 -16.060 -4.664 1.00 97.56 97 THR A C 1
ATOM 761 O O . THR A 1 97 ? 0.422 -16.585 -3.797 1.00 97.56 97 THR A O 1
ATOM 764 N N . VAL A 1 98 ? 0.665 -15.865 -5.906 1.00 97.94 98 VAL A N 1
ATOM 765 C CA . VAL A 1 98 ? -0.691 -16.238 -6.336 1.00 97.94 98 VAL A CA 1
ATOM 766 C C . VAL A 1 98 ? -0.901 -17.751 -6.279 1.00 97.94 98 VAL A C 1
ATOM 768 O O . VAL A 1 98 ? -1.933 -18.194 -5.785 1.00 97.94 98 VAL A O 1
ATOM 771 N N . ILE A 1 99 ? 0.074 -18.553 -6.723 1.00 98.00 99 ILE A N 1
ATOM 772 C CA . ILE A 1 99 ? 0.008 -20.020 -6.610 1.00 98.00 99 ILE A CA 1
ATOM 773 C C . ILE A 1 99 ? -0.128 -20.434 -5.142 1.00 98.00 99 ILE A C 1
ATOM 775 O O . ILE A 1 99 ? -0.993 -21.244 -4.824 1.00 98.00 99 ILE A O 1
ATOM 779 N N . VAL A 1 100 ? 0.683 -19.858 -4.248 1.00 97.62 100 VAL A N 1
ATOM 780 C CA . VAL A 1 100 ? 0.602 -20.139 -2.806 1.00 97.62 100 VAL A CA 1
ATOM 781 C C . VAL A 1 100 ? -0.781 -19.781 -2.266 1.00 97.62 100 VAL A C 1
ATOM 783 O O . VAL A 1 100 ? -1.406 -20.614 -1.624 1.00 97.62 100 VAL A O 1
ATOM 786 N N . MET A 1 101 ? -1.302 -18.593 -2.578 1.00 97.12 101 MET A N 1
ATOM 787 C CA . MET A 1 101 ? -2.634 -18.164 -2.142 1.00 97.12 101 MET A CA 1
ATOM 788 C C . MET A 1 101 ? -3.740 -19.117 -2.628 1.00 97.12 101 MET A C 1
ATOM 790 O O . MET A 1 101 ? -4.589 -19.522 -1.839 1.00 97.12 101 MET A O 1
ATOM 794 N N . ILE A 1 102 ? -3.711 -19.511 -3.906 1.00 96.75 102 ILE A N 1
ATOM 795 C CA . ILE A 1 102 ? -4.708 -20.409 -4.513 1.00 96.75 102 ILE A CA 1
ATOM 796 C C . ILE A 1 102 ? -4.641 -21.822 -3.929 1.00 96.75 102 ILE A C 1
ATOM 798 O O . ILE A 1 102 ? -5.649 -22.515 -3.934 1.00 96.75 102 ILE A O 1
ATOM 802 N N . VAL A 1 103 ? -3.487 -22.269 -3.438 1.00 96.75 103 VAL A N 1
ATOM 803 C CA . VAL A 1 103 ? -3.354 -23.593 -2.812 1.00 96.75 103 VAL A CA 1
ATOM 804 C C . VAL A 1 103 ? -3.709 -23.537 -1.327 1.00 96.75 103 VAL A C 1
ATOM 806 O O . VAL A 1 103 ? -4.482 -24.364 -0.852 1.00 96.75 103 VAL A O 1
ATOM 809 N N . CYS A 1 104 ? -3.169 -22.562 -0.595 1.00 96.81 104 CYS A N 1
ATOM 810 C CA . CYS A 1 104 ? -3.332 -22.462 0.851 1.00 96.81 104 CYS A CA 1
ATOM 811 C C . CYS A 1 104 ? -4.770 -22.136 1.260 1.00 96.81 104 CYS A C 1
ATOM 813 O O . CYS A 1 104 ? -5.266 -22.774 2.178 1.00 96.81 104 CYS A O 1
ATOM 815 N N . VAL A 1 105 ? -5.456 -21.208 0.580 1.00 96.81 105 VAL A N 1
ATOM 816 C CA . VAL A 1 105 ? -6.814 -20.793 0.984 1.00 96.81 105 VAL A CA 1
ATOM 817 C C . VAL A 1 105 ? -7.829 -21.944 0.871 1.00 96.81 105 VAL A C 1
ATOM 819 O O . VAL A 1 105 ? -8.550 -22.191 1.835 1.00 96.81 105 VAL A O 1
ATOM 822 N N . PRO A 1 106 ? -7.896 -22.708 -0.238 1.00 96.12 106 PRO A N 1
ATOM 823 C CA . PRO A 1 106 ? -8.766 -23.879 -0.298 1.00 96.12 106 PRO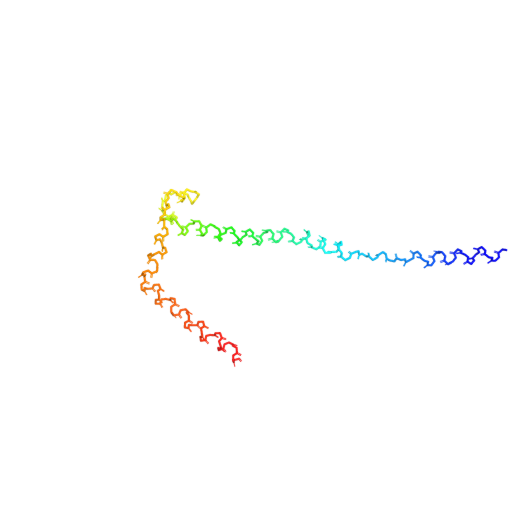 A CA 1
ATOM 824 C C . PRO A 1 106 ? -8.325 -24.998 0.642 1.00 96.12 106 PRO A C 1
ATOM 826 O O . PRO A 1 106 ? -9.181 -25.662 1.210 1.00 96.12 106 PRO A O 1
ATOM 829 N N . ALA A 1 107 ? -7.017 -25.216 0.824 1.00 96.06 107 ALA A N 1
ATOM 830 C CA . ALA A 1 107 ? -6.531 -26.223 1.765 1.00 96.06 107 ALA A CA 1
ATOM 831 C C . ALA A 1 107 ? -6.945 -25.900 3.209 1.00 96.06 107 ALA A C 1
ATOM 833 O O . ALA A 1 107 ? -7.390 -26.795 3.914 1.00 96.06 107 ALA A O 1
ATOM 834 N N . GLU A 1 108 ? -6.862 -24.633 3.622 1.00 95.62 108 GLU A N 1
ATOM 835 C CA . GLU A 1 108 ? -7.338 -24.158 4.928 1.00 95.62 108 GLU A CA 1
ATOM 836 C C . GLU A 1 108 ? -8.853 -24.333 5.093 1.00 95.62 108 GLU A C 1
ATOM 838 O O . GLU A 1 108 ? -9.320 -24.602 6.189 1.00 95.62 108 GLU A O 1
ATOM 843 N N . PHE A 1 109 ? -9.631 -24.208 4.015 1.00 95.44 109 PHE A N 1
ATOM 844 C CA . PHE A 1 109 ? -11.083 -24.388 4.071 1.00 95.44 109 PHE A CA 1
ATOM 845 C C . PHE A 1 109 ? -11.525 -25.865 4.073 1.00 95.44 109 PHE A C 1
ATOM 847 O O . PHE A 1 109 ? -12.631 -26.175 4.512 1.00 95.44 109 PHE A O 1
ATOM 854 N N . LEU A 1 110 ? -10.703 -26.767 3.523 1.00 94.56 110 LEU A N 1
ATOM 855 C CA . LEU A 1 110 ? -11.022 -28.191 3.352 1.00 94.56 110 LEU A CA 1
ATOM 856 C C . LEU A 1 110 ? -10.477 -29.096 4.471 1.00 94.56 110 LEU A C 1
ATOM 858 O O . LEU A 1 110 ? -10.948 -30.230 4.585 1.00 94.56 110 LEU A O 1
ATOM 862 N N . LEU A 1 111 ? -9.484 -28.632 5.236 1.00 88.31 111 LEU A N 1
ATOM 863 C CA . LEU A 1 111 ? -8.909 -29.312 6.407 1.00 88.31 111 LEU A CA 1
ATOM 864 C C . LEU A 1 111 ? -9.616 -28.882 7.698 1.00 88.31 111 LEU A C 1
ATOM 866 O O . LEU A 1 111 ? -9.795 -29.766 8.565 1.00 88.31 111 LEU A O 1
#

=== Feature glossary ===
Each block in this record encodes a different view of the same protein. In brief:

Predicted aligned error. PAE(i, j) answers: if I align the predicted and true structures on residue i, how far off (in Å) do I expect residue j to be? A block-diagonal PAE matrix with low values on the blocks and high values off-diagonal is the signature of a multi-domain protein with confidently predicted domains but uncertain inter-domain orientation.

Contact-map, Ramachandran, and PAE plots. Plot images: a contact map (which residues are close in 3D, as an N×N binary image), a Ramachandran scatter (backbone torsion angles, revealing secondary-structure composition at a glance), and — for AlphaFold structures — a PAE heatmap (pairwise prediction confidence).

Backbone torsions (φ/ψ). φ (phi) and ψ (psi) are the two rotatable backbone dihedrals per residue: φ is the C(i-1)–N–Cα–C torsion, ψ is the N–Cα–C–N(i+1) torsion, both in degrees on (−180°, 180°]. α-helical residues cluster near (−60°, −45°); β-strand residues near (−120°, +130°). A Ramachandran plot is simply a scatter of (φ, ψ) for every residue.

Foldseek 3Di. A 3Di character summarizes, for each residue, the relative orientation of the Cα frame of its nearest spatial neighbor. Because it encodes fold topology rather than chemistry, 3Di alignments detect remote structural similarity that sequence alignment misses.

Radius of gyration, Cα contacts, bounding box. Three whole-structure scalars: the radius of gyration (RMS distance of Cα from centroid, in Å), the count of Cα–Cα contacts (pairs closer than 8 Å and separated by more than four residues in sequence — i.e. tertiary, not local, contacts), and the bounding-box dimensions. Together they distinguish compact globular folds from extended fibres or disordered chains.

Sequence. Sequence gives the chain of amino acids in standard one-letter code (A=alanine, C=cysteine, …, Y=tyrosine), read N→C. It is the only feature that is directly encoded by the gene; all structural features are derived from the folded form of this sequence.

mmCIF coordinates. Atomic coordinates in PDBx/mmCIF format — the same representation the Protein Data Bank distributes. Each line of the _atom_site loop places one backbone atom in Cartesian space (units: ångströms, origin: arbitrary).

Secondary structure (3-state, P-SEA). Three-state secondary structure (P-SEA) collapses the eight DSSP classes into helix (a), strand (b), and coil (c). P-SEA assigns these from Cα geometry alone — distances and angles — without requiring backbone oxygens, so it works on any Cα trace.

InterPro / GO / CATH / organism. Functional annotations link the protein to curated databases. InterPro entries identify conserved domains and families by matching the sequence against member-database signatures (Pfam, PROSITE, CDD, …). Gene Ontology (GO) terms describe molecular function, biological process, and cellular component in a controlled vocabulary. CATH places the structure in a hierarchical fold classification (Class/Architecture/Topology/Homologous-superfamily). The organism is the source species.

B-factor. B-factor (Debye–Waller factor) reflects atomic displacement in the crystal lattice. It is an experimental observable (units Å²), not a prediction; low values mean the atom is pinned down, high values mean it moves or is heterogeneous across the crystal.

Rendered structure images. Structure images are PyMOL renders from six orthogonal camera directions. Cartoon representation draws helices as coils and strands as arrows; sticks shows the backbone as bonds; surface shows the solvent-excluded envelope. Rainbow coloring maps sequence position to hue (blue→red, N→C); chain coloring assigns a distinct color per polypeptide.

Solvent-accessible surface area. Solvent-accessible surface area (SASA) is the area in Å² traced out by the centre of a 1.4 Å probe sphere (a water molecule) rolled over the protein's van der Waals surface (Shrake–Rupley / Lee–Richards construction). Buried residues have near-zero SASA; fully exposed residues can exceed 200 Å². The total SASA scales roughly with the number of surface residues.

Secondary structure (8-state, DSSP). The SS8 string is DSSP's per-residue secondary-structure call. α-helix (H) means an i→i+4 H-bond ladder; β-strand (E) means the residue participates in a β-sheet; 3₁₀ (G) and π (I) are tighter and wider helices; T/S are turns/bends; '-' is loop.

pLDDT. For AlphaFold models, the B-factor field carries pLDDT — the model's own estimate of local accuracy on a 0–100 scale. Regions with pLDDT<50 should be treated as essentially unmodeled; they often correspond to intrinsically disordered segments.

Nearest PDB structures. Nearest PDB neighbors are the top structural matches found by Foldseek when searching this structure against the entire Protein Data Bank. Each hit reports a TM-score (0 to 1; >0.5 almost always implies the same fold) and an E-value. These are *structural* homologs — they may share no detectable sequence similarity.